Protein AF-A0A8J3KXT2-F1 (afdb_monomer)

Mean predicted aligned error: 6.36 Å

Sequence (66 aa):
MTLSLEESTINYLSKRAQVETGGNVSALLERVVHAAAVTESAKQHAAWFAARPDYADAAEAERYAA

Foldseek 3Di:
DDDDDDPVVVVVLQVVCCVPPVRPSVVVVCVVVVVVVVVVVVVVVVVVCVVPVCVVVVVVVVVVVD

Solvent-accessible surface area (backbone atoms only — not comparable to full-atom values): 3869 Å² total; per-residue (Å²): 138,88,85,90,73,57,67,70,56,51,54,51,47,45,59,50,8,44,76,76,47,75,50,38,45,67,63,42,49,52,52,53,53,51,55,50,50,52,53,50,51,51,51,50,52,52,52,54,44,69,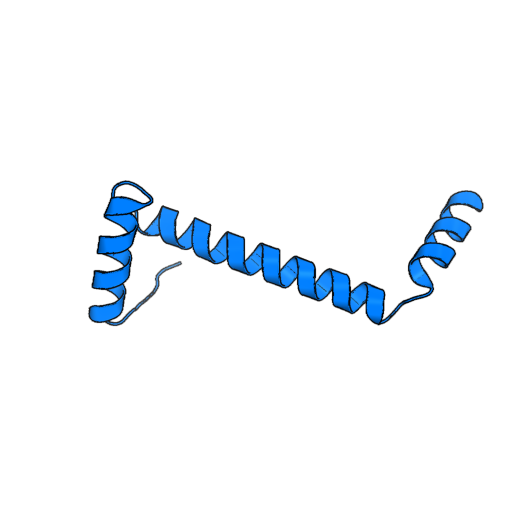75,37,78,60,47,66,62,50,54,51,53,53,62,77,74,108

Structure (mmCIF, N/CA/C/O backbone):
data_AF-A0A8J3KXT2-F1
#
_entry.id   AF-A0A8J3KXT2-F1
#
loop_
_atom_site.group_PDB
_atom_site.id
_atom_site.type_symbol
_atom_site.label_atom_id
_atom_site.label_alt_id
_atom_site.label_comp_id
_atom_site.label_asym_id
_atom_site.label_entity_id
_atom_site.label_seq_id
_atom_site.pdbx_PDB_ins_code
_atom_site.Cartn_x
_atom_site.Cartn_y
_atom_site.Cartn_z
_atom_site.occupancy
_atom_site.B_iso_or_equiv
_atom_site.auth_seq_id
_atom_site.auth_comp_id
_atom_site.auth_asym_id
_atom_site.auth_atom_id
_atom_site.pdbx_PDB_model_num
ATOM 1 N N . MET A 1 1 ? -18.596 0.686 0.797 1.00 75.94 1 MET A N 1
ATOM 2 C CA . MET A 1 1 ? -18.226 -0.743 0.895 1.00 75.94 1 MET A CA 1
ATOM 3 C C . MET A 1 1 ? -18.283 -1.138 2.360 1.00 75.94 1 MET A C 1
ATOM 5 O O . MET A 1 1 ? -17.896 -0.319 3.183 1.00 75.94 1 MET A O 1
ATOM 9 N N . THR A 1 2 ? -18.763 -2.337 2.683 1.00 83.50 2 THR A N 1
ATOM 10 C CA . THR A 1 2 ? -18.888 -2.812 4.072 1.00 83.50 2 THR A CA 1
ATOM 11 C C . THR A 1 2 ? -18.128 -4.127 4.207 1.00 83.50 2 THR A C 1
ATOM 13 O O . THR A 1 2 ? -18.238 -4.978 3.329 1.00 83.50 2 THR A O 1
ATOM 16 N N . LEU A 1 3 ? -17.334 -4.276 5.269 1.00 83.69 3 LEU A N 1
ATOM 17 C CA . LEU A 1 3 ? -16.518 -5.462 5.533 1.00 83.69 3 LEU A CA 1
ATOM 18 C C . LEU A 1 3 ? -17.047 -6.182 6.773 1.00 83.69 3 LEU A C 1
ATOM 20 O O . LEU A 1 3 ? -17.196 -5.566 7.827 1.00 83.69 3 LEU A O 1
ATOM 24 N N . SER A 1 4 ? -17.289 -7.483 6.652 1.00 92.88 4 SER A N 1
ATOM 25 C CA . SER A 1 4 ? -17.561 -8.361 7.791 1.00 92.88 4 SER A CA 1
ATOM 26 C C . SER A 1 4 ? -16.265 -9.062 8.179 1.00 92.88 4 SER A C 1
ATOM 28 O O . SER A 1 4 ? -15.670 -9.754 7.357 1.00 92.88 4 SER A O 1
ATOM 30 N N . LEU A 1 5 ? -15.811 -8.842 9.412 1.00 91.50 5 LEU A N 1
ATOM 31 C CA . LEU A 1 5 ? -14.541 -9.342 9.936 1.00 91.50 5 LEU A CA 1
ATOM 32 C C . LEU A 1 5 ? -14.771 -10.042 11.275 1.00 91.50 5 LEU A C 1
ATOM 34 O O . LEU A 1 5 ? -15.732 -9.743 11.982 1.00 91.50 5 LEU A O 1
ATOM 38 N N . GLU A 1 6 ? -13.859 -10.938 11.637 1.00 97.25 6 GLU A N 1
ATOM 39 C CA . GLU A 1 6 ? -13.837 -11.536 12.970 1.00 97.25 6 GLU A CA 1
ATOM 40 C C . GLU A 1 6 ? -13.604 -10.473 14.052 1.00 97.25 6 GLU A C 1
ATOM 42 O O . GLU A 1 6 ? -12.862 -9.504 13.857 1.00 97.25 6 GLU A O 1
ATOM 47 N N . GLU A 1 7 ? -14.194 -10.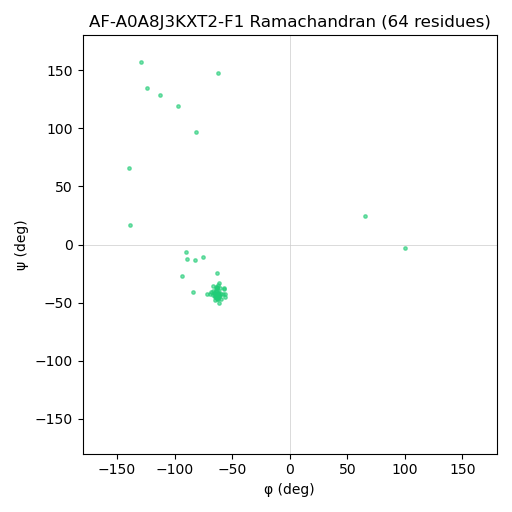679 15.230 1.00 96.50 7 GLU A N 1
ATOM 48 C CA . GLU A 1 7 ? -14.106 -9.749 16.360 1.00 96.50 7 GLU A CA 1
ATOM 49 C C . GLU A 1 7 ? -12.653 -9.471 16.784 1.00 96.50 7 GLU A C 1
ATOM 51 O O . GLU A 1 7 ? -12.284 -8.333 17.077 1.00 96.50 7 GLU A O 1
ATOM 56 N N . SER A 1 8 ? -11.795 -10.494 16.741 1.00 97.44 8 SER A N 1
ATOM 57 C CA . SER A 1 8 ? -10.352 -10.381 16.991 1.00 97.44 8 SER A CA 1
ATOM 58 C C . SER A 1 8 ? -9.687 -9.350 16.068 1.00 97.44 8 SER A C 1
ATOM 60 O O . SER A 1 8 ? -8.896 -8.515 16.517 1.00 97.44 8 SER A O 1
ATOM 62 N N . THR A 1 9 ? -10.064 -9.364 14.789 1.00 95.62 9 THR A N 1
ATOM 63 C CA . THR A 1 9 ? -9.543 -8.468 13.755 1.00 95.62 9 THR A CA 1
ATOM 64 C C . THR A 1 9 ? -10.070 -7.052 13.954 1.00 95.62 9 THR A C 1
ATOM 66 O O . THR A 1 9 ? -9.296 -6.096 13.890 1.00 95.62 9 THR A O 1
ATOM 69 N N . ILE A 1 10 ? -11.359 -6.903 14.271 1.00 94.56 10 ILE A N 1
ATOM 70 C CA . ILE A 1 10 ? -11.967 -5.602 14.589 1.00 94.56 10 ILE A CA 1
ATOM 71 C C . ILE A 1 10 ? -11.267 -4.972 15.798 1.00 94.56 10 ILE A C 1
ATOM 73 O O . ILE A 1 10 ? -10.871 -3.809 15.748 1.00 94.56 10 ILE A O 1
ATOM 77 N N . ASN A 1 11 ? -11.046 -5.746 16.861 1.00 96.38 11 ASN A N 1
ATOM 78 C CA . ASN A 1 11 ? -10.373 -5.277 18.071 1.00 96.38 11 ASN A CA 1
ATOM 79 C C . ASN A 1 11 ? -8.935 -4.831 17.797 1.00 96.38 11 ASN A C 1
ATOM 81 O O . ASN A 1 11 ? -8.494 -3.797 18.308 1.00 96.38 11 ASN A O 1
ATOM 85 N N . TYR A 1 12 ? -8.204 -5.586 16.977 1.00 96.00 12 TYR A N 1
ATOM 86 C CA . TYR A 1 12 ? -6.866 -5.203 16.542 1.00 96.00 12 TYR A CA 1
ATOM 87 C C . TYR A 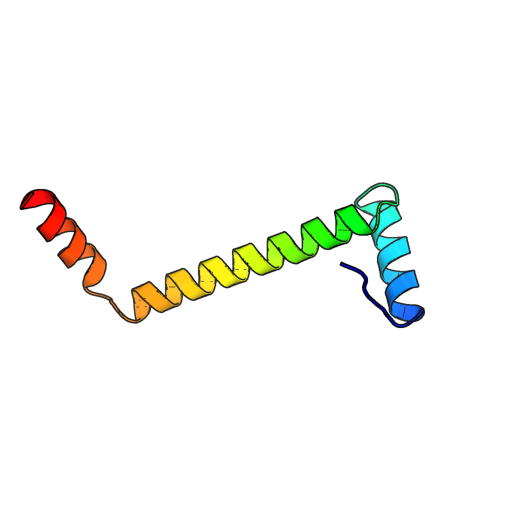1 12 ? -6.876 -3.888 15.745 1.00 96.00 12 TYR A C 1
ATOM 89 O O . TYR A 1 12 ? -6.130 -2.963 16.078 1.00 96.00 12 TYR A O 1
ATOM 97 N N . LEU A 1 13 ? -7.746 -3.774 14.735 1.00 95.38 13 LEU A N 1
ATOM 98 C CA . LEU A 1 13 ? -7.848 -2.584 13.887 1.00 95.38 13 LEU A CA 1
ATOM 99 C C . LEU A 1 13 ? -8.259 -1.343 14.684 1.00 95.38 13 LEU A C 1
ATOM 101 O O . LEU A 1 13 ? -7.658 -0.287 14.503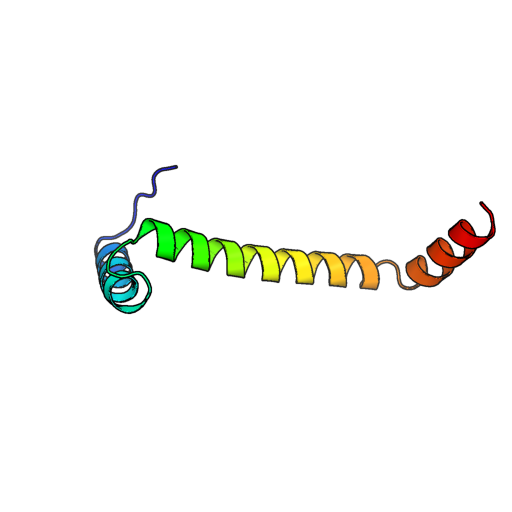 1.00 95.38 13 LEU A O 1
ATOM 105 N N . SER A 1 14 ? -9.212 -1.471 15.607 1.00 95.94 14 SER A N 1
ATOM 106 C CA . SER A 1 14 ? -9.653 -0.375 16.477 1.00 95.94 14 SER A CA 1
ATOM 107 C C . SER A 1 14 ? -8.531 0.127 17.389 1.00 95.94 14 SER A C 1
ATOM 109 O O . SER A 1 14 ? -8.292 1.332 17.465 1.00 95.94 14 SER A O 1
ATOM 111 N N . L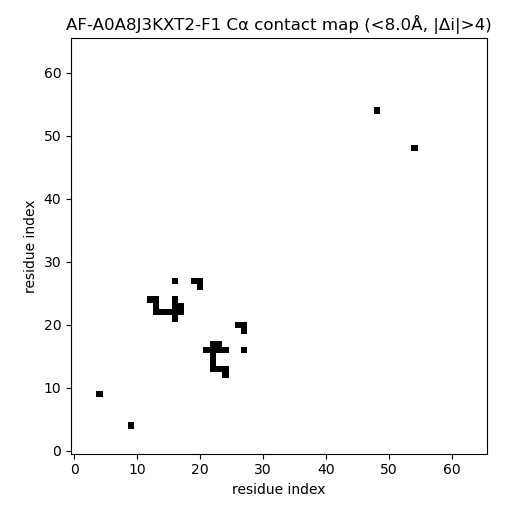YS A 1 15 ? -7.776 -0.780 18.030 1.00 97.50 15 LYS A N 1
ATOM 112 C CA . LYS A 1 15 ? -6.618 -0.400 18.864 1.00 97.50 15 LYS A CA 1
ATOM 113 C C . LYS A 1 15 ? -5.543 0.311 18.051 1.00 97.50 15 LYS A C 1
ATOM 115 O O . LYS A 1 15 ? -4.995 1.318 18.490 1.00 97.50 15 LYS A O 1
ATOM 120 N N . ARG A 1 16 ? -5.253 -0.201 16.856 1.00 97.06 16 ARG A N 1
ATOM 121 C CA . ARG A 1 16 ? -4.270 0.395 15.953 1.00 97.06 16 ARG A CA 1
ATOM 122 C C . ARG A 1 16 ? -4.718 1.774 15.454 1.00 97.06 16 ARG A C 1
ATOM 124 O O . ARG A 1 16 ? -3.920 2.708 15.450 1.00 97.06 16 ARG A O 1
ATOM 131 N N . ALA A 1 17 ? -5.997 1.927 15.108 1.00 97.38 17 ALA A N 1
ATOM 132 C CA . ALA A 1 17 ? -6.576 3.198 14.678 1.00 97.38 17 ALA A CA 1
ATOM 133 C C . ALA A 1 17 ? -6.508 4.259 15.782 1.00 97.38 17 ALA A C 1
ATOM 135 O O . ALA A 1 17 ? -6.259 5.426 15.491 1.00 97.38 17 ALA A O 1
ATOM 136 N N . GLN A 1 18 ? -6.652 3.867 17.052 1.00 97.81 18 GLN A N 1
ATOM 137 C CA . GLN A 1 18 ? -6.510 4.796 18.175 1.00 97.81 18 GLN A CA 1
ATOM 138 C C . GLN A 1 18 ? -5.147 5.503 18.182 1.00 97.81 18 GLN A C 1
ATOM 140 O O . GLN A 1 18 ? -5.076 6.693 18.478 1.00 97.81 18 GLN A O 1
ATOM 145 N N . VAL A 1 19 ? -4.082 4.778 17.832 1.00 96.69 19 VAL A N 1
ATOM 146 C CA . VAL A 1 19 ? -2.707 5.293 17.813 1.00 96.69 19 VAL A CA 1
ATOM 147 C C . VAL A 1 19 ? -2.394 6.026 16.506 1.00 96.69 19 VAL A C 1
ATOM 149 O O . VAL A 1 19 ? -1.746 7.067 16.527 1.00 96.69 19 VAL A O 1
ATOM 152 N N . GLU A 1 20 ? -2.840 5.496 15.365 1.00 95.94 20 GLU A N 1
ATOM 153 C CA . GLU A 1 20 ? -2.396 5.970 14.044 1.00 95.94 20 GLU A CA 1
ATOM 154 C C . GLU A 1 20 ? -3.307 7.032 13.417 1.00 95.94 20 GLU A C 1
ATOM 156 O O . GLU A 1 20 ? -2.845 7.827 12.599 1.00 95.94 20 GLU A O 1
ATOM 161 N N . THR A 1 21 ? -4.594 7.037 13.762 1.00 95.88 21 THR A N 1
ATOM 162 C CA . THR A 1 21 ? -5.619 7.879 13.120 1.00 95.88 21 THR A CA 1
ATOM 163 C C . THR A 1 21 ? -6.603 8.490 14.120 1.00 95.88 21 THR A C 1
ATOM 165 O O . THR A 1 21 ? -7.684 8.936 13.734 1.00 95.88 21 THR A O 1
ATOM 168 N N . GLY A 1 22 ? -6.265 8.500 15.415 1.00 95.75 22 GLY A N 1
ATOM 169 C CA . GLY A 1 22 ? -7.115 9.060 16.470 1.00 95.75 22 GLY A CA 1
ATOM 170 C C . GLY A 1 22 ? -8.437 8.312 16.679 1.00 95.75 22 GLY A C 1
ATOM 171 O O . GLY A 1 22 ? -9.406 8.905 17.142 1.00 95.75 22 GLY A O 1
ATOM 172 N N . GLY A 1 23 ? -8.496 7.030 16.309 1.00 94.50 23 GLY A N 1
ATOM 173 C CA . GLY A 1 23 ? -9.678 6.170 16.445 1.00 94.50 23 GLY A CA 1
ATOM 174 C C . GLY A 1 23 ? -10.491 6.001 15.157 1.00 94.50 23 GLY A C 1
ATOM 175 O O . GLY A 1 23 ? -11.440 5.219 15.132 1.00 94.50 23 GLY A O 1
ATOM 176 N N . ASN A 1 24 ? -10.122 6.671 14.060 1.00 96.31 24 ASN A N 1
ATOM 177 C CA . ASN A 1 24 ? -10.810 6.514 12.778 1.00 96.31 24 ASN A CA 1
ATOM 178 C C . ASN A 1 24 ? -10.320 5.260 12.026 1.00 96.31 24 ASN A C 1
ATOM 180 O O . ASN A 1 24 ? -9.299 5.285 11.331 1.00 96.31 24 ASN A O 1
ATOM 184 N N . VAL A 1 25 ? -11.064 4.157 12.156 1.00 94.38 25 VAL A N 1
ATOM 185 C CA . VAL A 1 25 ? -10.745 2.869 11.514 1.00 94.38 25 VAL A CA 1
ATOM 186 C C . VAL A 1 25 ? -10.798 2.952 9.986 1.00 94.38 25 VAL A C 1
ATOM 188 O O . VAL A 1 25 ? -9.936 2.379 9.323 1.00 94.38 25 VAL A O 1
ATOM 191 N N . SER A 1 26 ? -11.746 3.694 9.410 1.00 93.69 26 SER A N 1
ATOM 192 C CA . SER A 1 26 ? -11.842 3.850 7.952 1.00 93.69 26 SER A CA 1
ATOM 193 C C . SER A 1 26 ? -10.605 4.538 7.377 1.00 93.69 26 SER A C 1
ATOM 195 O O . SER A 1 26 ? -10.025 4.038 6.418 1.00 93.69 26 SER A O 1
ATOM 197 N N . ALA A 1 27 ? -10.130 5.610 8.018 1.00 95.44 27 ALA A N 1
ATOM 198 C CA . ALA A 1 27 ? -8.906 6.299 7.604 1.00 95.44 27 ALA A CA 1
ATOM 199 C C . ALA A 1 27 ? -7.662 5.395 7.707 1.00 95.44 27 ALA A C 1
ATOM 201 O O . ALA A 1 27 ? -6.775 5.444 6.853 1.00 95.44 27 ALA A O 1
ATOM 202 N N . LEU A 1 28 ? -7.597 4.533 8.732 1.00 95.94 28 LEU A N 1
ATOM 203 C CA . LEU A 1 28 ? -6.524 3.542 8.849 1.00 95.94 28 LEU A CA 1
ATOM 204 C C . LEU A 1 28 ? -6.569 2.554 7.675 1.00 95.94 28 LEU A C 1
ATOM 206 O O . LEU A 1 28 ? -5.534 2.276 7.066 1.00 95.94 28 LEU A O 1
ATOM 210 N N . LEU A 1 29 ? -7.756 2.030 7.360 1.00 94.25 29 LEU A N 1
ATOM 211 C CA . LEU A 1 29 ? -7.943 1.073 6.271 1.00 94.25 29 LEU A CA 1
ATOM 212 C C . LEU A 1 29 ? -7.611 1.688 4.912 1.00 94.25 29 LEU A C 1
ATOM 214 O O . LEU A 1 29 ? -6.882 1.067 4.143 1.00 94.25 29 LEU A O 1
ATOM 218 N N . GLU A 1 30 ? -8.059 2.913 4.639 1.00 94.06 30 GLU A N 1
ATOM 219 C CA . GLU A 1 30 ? -7.705 3.643 3.417 1.00 94.06 30 GLU A CA 1
ATOM 220 C C . GLU A 1 30 ? -6.189 3.773 3.267 1.00 94.06 30 GLU A C 1
ATOM 222 O O . GLU A 1 30 ? -5.643 3.472 2.206 1.00 94.06 30 GLU A O 1
ATOM 227 N N . ARG A 1 31 ? -5.483 4.127 4.347 1.00 93.88 31 ARG A N 1
ATOM 228 C CA . ARG A 1 31 ? -4.021 4.242 4.330 1.00 93.88 31 ARG A CA 1
ATOM 229 C C . ARG A 1 31 ? -3.333 2.911 4.027 1.00 93.88 31 ARG A C 1
ATOM 231 O O . ARG A 1 31 ? -2.397 2.873 3.228 1.00 93.88 31 ARG A O 1
ATOM 238 N N . VAL A 1 32 ? -3.783 1.827 4.660 1.00 93.38 32 VAL A N 1
ATOM 239 C CA . VAL A 1 32 ? -3.222 0.480 4.457 1.00 93.38 32 VAL A CA 1
ATOM 240 C C . VAL A 1 32 ? -3.471 -0.005 3.030 1.00 93.38 32 VAL A C 1
ATOM 242 O O . VAL A 1 32 ? -2.540 -0.465 2.369 1.00 93.38 32 VAL A O 1
ATOM 245 N N . VAL A 1 33 ? -4.703 0.130 2.538 1.00 93.56 33 VAL A N 1
ATOM 246 C CA . VAL A 1 33 ? -5.079 -0.291 1.182 1.00 93.56 33 VAL A CA 1
ATOM 247 C C . VAL A 1 33 ? -4.335 0.534 0.136 1.00 93.56 33 VAL A C 1
ATOM 249 O O . VAL A 1 33 ? -3.803 -0.036 -0.814 1.00 93.56 33 VAL A O 1
ATOM 252 N N . HIS A 1 34 ? -4.222 1.850 0.325 1.00 95.56 34 HIS A N 1
ATOM 253 C CA . HIS A 1 34 ? -3.480 2.714 -0.590 1.00 95.56 34 HIS A CA 1
ATOM 254 C C . HIS A 1 34 ? -1.995 2.329 -0.666 1.00 95.56 34 HIS A C 1
ATOM 256 O O . HIS A 1 34 ? -1.451 2.191 -1.760 1.00 95.56 34 HIS A O 1
ATOM 262 N N . ALA A 1 35 ? -1.343 2.075 0.473 1.00 94.50 35 ALA A N 1
ATOM 263 C CA . ALA A 1 35 ? 0.054 1.635 0.489 1.00 94.50 35 ALA A CA 1
ATOM 264 C C . ALA A 1 35 ? 0.256 0.291 -0.241 1.00 94.50 35 ALA A C 1
ATOM 266 O O . ALA A 1 35 ? 1.222 0.126 -0.995 1.00 94.50 35 ALA A O 1
ATOM 267 N N . ALA A 1 36 ? -0.671 -0.655 -0.058 1.00 95.19 36 ALA A N 1
ATOM 268 C CA . ALA A 1 36 ? -0.654 -1.927 -0.775 1.00 95.19 36 ALA A CA 1
ATOM 269 C C . ALA A 1 36 ? -0.853 -1.734 -2.288 1.00 95.19 36 ALA A C 1
ATOM 271 O O . ALA A 1 36 ? -0.102 -2.306 -3.077 1.00 95.19 36 ALA A O 1
ATOM 272 N N . ALA A 1 37 ? -1.800 -0.883 -2.692 1.00 95.38 37 ALA A N 1
ATOM 273 C CA . ALA A 1 37 ? -2.082 -0.587 -4.094 1.00 95.38 37 ALA A CA 1
ATOM 274 C C . ALA A 1 37 ? -0.892 0.080 -4.803 1.00 95.38 37 ALA A C 1
ATOM 276 O O . ALA A 1 37 ? -0.547 -0.318 -5.912 1.00 95.38 37 ALA A O 1
ATOM 277 N N . VAL A 1 38 ? -0.218 1.039 -4.159 1.00 95.94 38 VAL A N 1
ATOM 278 C CA . VAL A 1 38 ? 0.992 1.678 -4.712 1.00 95.94 38 VAL A CA 1
ATOM 279 C C . VAL A 1 38 ? 2.113 0.656 -4.892 1.00 95.94 38 VAL A C 1
ATOM 281 O O . VAL A 1 38 ? 2.760 0.621 -5.937 1.00 95.94 38 VAL A O 1
ATOM 284 N N . THR A 1 39 ? 2.319 -0.207 -3.896 1.00 96.31 39 THR A N 1
ATOM 285 C CA . THR A 1 39 ? 3.336 -1.266 -3.966 1.00 96.31 39 THR A CA 1
ATOM 286 C C . THR A 1 39 ? 3.046 -2.235 -5.111 1.00 96.31 39 THR A C 1
ATOM 288 O O . THR A 1 39 ? 3.951 -2.594 -5.863 1.00 96.31 39 THR A O 1
ATOM 291 N N . GLU A 1 40 ? 1.789 -2.648 -5.262 1.00 96.56 40 GLU A N 1
ATOM 292 C CA . GLU A 1 40 ? 1.367 -3.544 -6.336 1.00 96.56 40 GLU A CA 1
ATOM 293 C C . GLU A 1 40 ? 1.494 -2.879 -7.712 1.00 96.56 40 GLU A C 1
ATOM 295 O O . GLU A 1 40 ? 2.061 -3.464 -8.632 1.00 96.56 40 GLU A O 1
ATOM 300 N N . SER A 1 41 ? 1.082 -1.616 -7.834 1.00 95.31 41 SER A N 1
ATOM 301 C CA . SER A 1 41 ? 1.254 -0.830 -9.057 1.00 95.31 41 SER A CA 1
A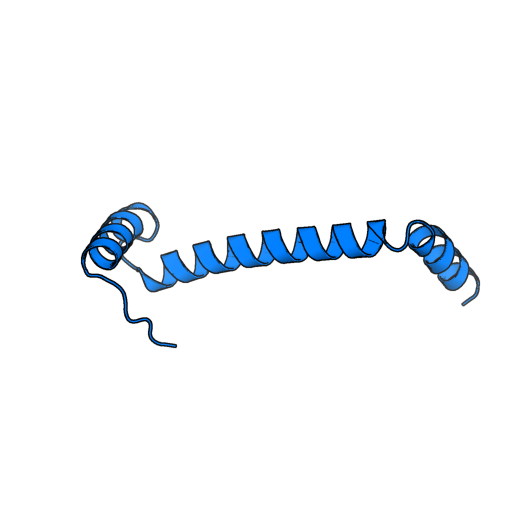TOM 302 C C . SER A 1 41 ? 2.725 -0.726 -9.463 1.00 95.31 41 SER A C 1
ATOM 304 O O . SER A 1 41 ? 3.046 -0.877 -10.641 1.00 95.31 41 SER A O 1
ATOM 306 N N . ALA A 1 42 ? 3.631 -0.493 -8.509 1.00 95.25 42 ALA A N 1
ATOM 307 C CA . ALA A 1 42 ? 5.063 -0.415 -8.784 1.00 95.25 42 ALA A CA 1
ATOM 308 C C . ALA A 1 42 ? 5.625 -1.760 -9.273 1.00 95.25 42 ALA A C 1
ATOM 310 O O . ALA A 1 42 ? 6.398 -1.790 -10.231 1.00 95.25 42 ALA A O 1
ATOM 311 N N . LYS A 1 43 ? 5.201 -2.878 -8.667 1.00 96.75 43 LYS A N 1
ATOM 312 C CA . LYS A 1 43 ? 5.592 -4.227 -9.108 1.00 96.75 43 LYS A CA 1
ATOM 313 C C . LYS A 1 43 ? 5.116 -4.525 -10.522 1.00 96.75 43 LYS A C 1
ATOM 315 O O . LYS A 1 43 ? 5.897 -5.028 -11.324 1.00 96.75 43 LYS A O 1
ATOM 320 N N . GLN A 1 44 ? 3.864 -4.203 -10.835 1.00 95.88 44 GLN A N 1
ATOM 321 C CA . GLN A 1 44 ? 3.308 -4.421 -12.169 1.00 95.88 44 GLN A CA 1
ATOM 322 C C . GLN A 1 44 ? 4.020 -3.567 -13.215 1.00 95.88 44 GLN A C 1
ATOM 324 O O . GLN A 1 44 ? 4.351 -4.069 -14.286 1.00 95.88 44 GLN A O 1
ATOM 329 N N . HIS A 1 45 ? 4.332 -2.312 -12.886 1.00 92.81 45 HIS A N 1
ATOM 330 C CA . HIS A 1 45 ? 5.088 -1.441 -13.779 1.00 92.81 45 HIS A CA 1
ATOM 331 C C . HIS A 1 45 ? 6.506 -1.977 -14.028 1.00 92.81 45 HIS A C 1
ATOM 333 O O . HIS A 1 45 ? 6.940 -2.077 -15.175 1.00 92.81 45 HIS A O 1
ATOM 339 N N . ALA A 1 46 ? 7.204 -2.409 -12.974 1.00 93.06 46 ALA A N 1
ATOM 340 C CA . ALA A 1 46 ? 8.522 -3.025 -13.098 1.00 93.06 46 ALA A CA 1
ATOM 341 C C . ALA A 1 46 ? 8.478 -4.324 -13.923 1.00 93.06 46 ALA A C 1
ATOM 343 O O . ALA A 1 46 ? 9.313 -4.522 -14.803 1.00 93.06 46 ALA A O 1
ATOM 344 N N . ALA A 1 47 ? 7.483 -5.186 -13.688 1.00 94.88 47 ALA A N 1
ATOM 345 C CA . ALA A 1 47 ? 7.287 -6.414 -14.457 1.00 94.88 47 ALA A CA 1
ATOM 346 C C . ALA A 1 47 ? 6.992 -6.125 -15.936 1.00 94.88 47 ALA A C 1
ATOM 348 O O . ALA A 1 47 ? 7.478 -6.829 -16.820 1.00 94.88 47 ALA A O 1
ATOM 349 N N . TRP A 1 48 ? 6.227 -5.069 -16.211 1.00 94.25 48 TRP A N 1
ATOM 350 C CA . TRP A 1 48 ? 5.910 -4.647 -17.568 1.00 94.25 48 TRP A CA 1
ATOM 351 C C . TRP A 1 48 ? 7.158 -4.206 -18.345 1.00 94.25 48 TRP A C 1
ATOM 353 O O . TRP A 1 48 ? 7.315 -4.632 -19.492 1.00 94.25 48 TRP A O 1
ATOM 363 N N . PHE A 1 49 ? 8.055 -3.433 -17.715 1.00 91.94 49 PHE A N 1
ATOM 364 C CA . PHE A 1 49 ? 9.346 -3.047 -18.301 1.00 91.94 49 PHE A CA 1
ATOM 365 C C . PHE A 1 49 ? 10.298 -4.233 -18.437 1.00 91.94 49 PHE A C 1
ATOM 367 O O . PHE A 1 49 ? 10.949 -4.380 -19.463 1.00 91.94 49 PHE A O 1
ATOM 374 N N . ALA A 1 50 ? 10.359 -5.119 -17.440 1.00 92.31 50 ALA A N 1
ATOM 375 C CA . ALA A 1 50 ? 11.198 -6.314 -17.515 1.00 92.31 50 ALA A CA 1
ATOM 376 C C . ALA A 1 50 ? 10.792 -7.235 -18.681 1.00 92.31 50 ALA A C 1
ATOM 378 O O . ALA A 1 50 ? 11.645 -7.860 -19.304 1.00 92.31 50 ALA A O 1
ATOM 379 N N . ALA A 1 51 ? 9.496 -7.289 -19.005 1.00 94.69 51 ALA A N 1
ATOM 380 C CA . ALA A 1 51 ? 8.981 -8.014 -20.164 1.00 94.69 51 ALA A CA 1
ATOM 381 C C . ALA A 1 51 ? 9.235 -7.302 -21.509 1.00 94.69 51 ALA A C 1
ATOM 383 O O . ALA A 1 51 ? 8.980 -7.895 -22.556 1.00 94.69 51 ALA A O 1
ATOM 384 N N . ARG A 1 52 ? 9.684 -6.039 -21.492 1.00 92.81 52 ARG A N 1
ATOM 385 C CA . ARG A 1 52 ? 9.928 -5.190 -22.671 1.00 92.81 52 ARG A CA 1
ATOM 386 C C . ARG A 1 52 ? 11.221 -4.383 -22.491 1.00 92.81 52 ARG A C 1
ATOM 388 O O . ARG A 1 52 ? 11.168 -3.161 -22.339 1.00 92.81 52 ARG A O 1
ATOM 395 N N . PRO A 1 53 ? 12.379 -5.059 -22.448 1.00 88.69 53 PRO A N 1
ATOM 396 C CA . PRO A 1 53 ? 13.652 -4.419 -22.127 1.00 88.69 53 PRO A CA 1
ATOM 397 C C . PRO A 1 53 ? 14.068 -3.346 -23.146 1.00 88.69 53 PRO A C 1
ATOM 399 O O . PRO A 1 53 ? 14.795 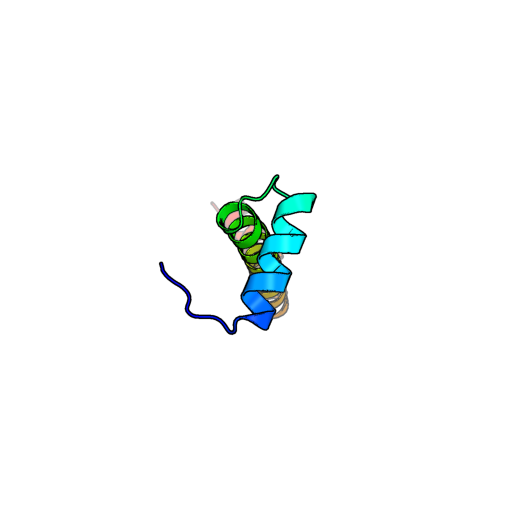-2.427 -22.790 1.00 88.69 53 PRO A O 1
ATOM 402 N N . ASP A 1 54 ? 13.582 -3.441 -24.381 1.00 90.62 54 ASP A N 1
ATOM 403 C CA . ASP A 1 54 ? 13.824 -2.519 -25.493 1.00 90.62 54 ASP A CA 1
ATOM 404 C C . ASP A 1 54 ? 12.801 -1.377 -25.586 1.00 90.62 54 ASP A C 1
ATOM 406 O O . ASP A 1 54 ? 12.970 -0.462 -26.389 1.00 90.62 54 ASP A O 1
ATOM 41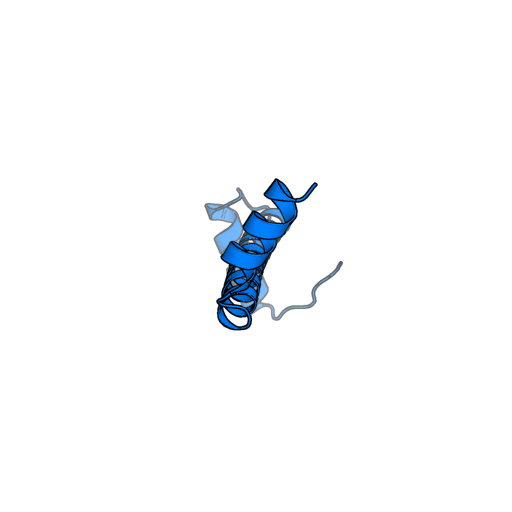0 N N . TYR A 1 55 ? 11.743 -1.387 -24.766 1.00 86.81 55 TYR A N 1
ATOM 411 C CA . TYR A 1 55 ? 10.680 -0.385 -24.863 1.00 86.81 55 TYR A CA 1
ATOM 412 C C . TYR A 1 55 ? 11.184 1.041 -24.644 1.00 86.81 55 TYR A C 1
ATOM 414 O O . TYR A 1 55 ? 10.695 1.953 -25.298 1.00 86.81 55 TYR A O 1
ATOM 422 N N . ALA A 1 56 ? 12.133 1.252 -23.727 1.00 82.44 56 ALA A N 1
ATOM 423 C CA . ALA A 1 56 ? 12.653 2.591 -23.454 1.00 82.44 56 ALA A CA 1
ATOM 424 C C . ALA A 1 56 ? 13.341 3.183 -24.694 1.00 82.44 56 ALA A C 1
ATOM 426 O O . ALA A 1 56 ? 13.021 4.301 -25.095 1.00 82.44 56 ALA A O 1
ATOM 427 N N . ASP A 1 57 ? 14.199 2.393 -25.339 1.00 85.69 57 ASP A N 1
ATOM 428 C CA . ASP A 1 57 ? 14.900 2.792 -26.558 1.00 85.69 57 ASP A CA 1
ATOM 429 C C . ASP A 1 57 ? 13.919 2.965 -27.731 1.00 85.69 57 ASP A C 1
ATOM 431 O O . ASP A 1 57 ? 14.018 3.928 -28.492 1.00 85.69 57 ASP A O 1
ATOM 435 N N . ALA A 1 58 ? 12.925 2.076 -27.851 1.00 83.75 58 ALA A N 1
ATOM 436 C CA . ALA A 1 58 ? 11.889 2.158 -28.881 1.00 83.75 58 ALA A CA 1
ATOM 437 C C . ALA A 1 58 ? 10.995 3.401 -28.717 1.00 83.75 58 ALA A C 1
ATOM 439 O O . ALA A 1 58 ? 10.758 4.123 -29.684 1.00 83.75 58 ALA A O 1
ATOM 440 N N . ALA A 1 59 ? 10.546 3.696 -27.496 1.00 80.88 59 ALA A N 1
ATOM 441 C CA . ALA A 1 59 ? 9.731 4.871 -27.195 1.00 80.88 59 ALA A CA 1
ATOM 442 C C . ALA A 1 59 ? 10.515 6.179 -27.392 1.00 80.88 59 ALA A C 1
ATOM 444 O O . ALA A 1 59 ? 9.954 7.185 -27.834 1.00 80.88 59 ALA A O 1
ATOM 445 N N . GLU A 1 60 ? 11.816 6.184 -27.087 1.00 80.31 60 GLU A N 1
ATOM 446 C CA . GLU A 1 60 ? 12.676 7.337 -27.347 1.00 80.31 60 GLU A CA 1
ATOM 447 C C . GLU A 1 60 ? 12.892 7.554 -28.850 1.00 80.31 60 GLU A C 1
ATOM 449 O O . GLU A 1 60 ? 12.768 8.687 -29.324 1.00 80.31 60 GLU A O 1
ATOM 454 N N . ALA A 1 61 ? 13.116 6.484 -29.618 1.00 8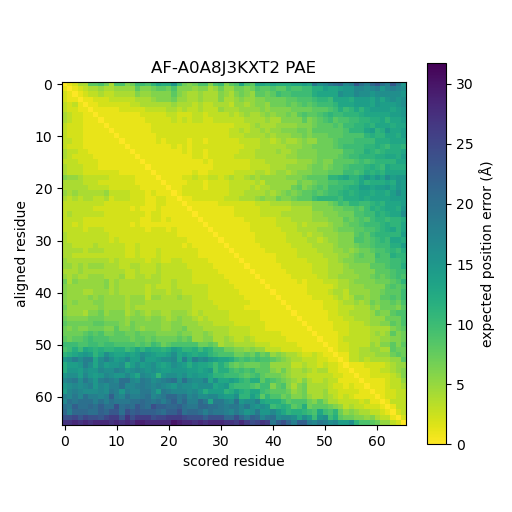2.25 61 ALA A N 1
ATOM 455 C CA . ALA A 1 61 ? 13.198 6.551 -31.075 1.00 82.25 61 ALA A CA 1
ATOM 456 C C . ALA A 1 61 ? 11.896 7.079 -31.712 1.00 82.25 61 ALA A C 1
ATOM 458 O O . ALA A 1 61 ? 11.957 7.942 -32.589 1.00 82.25 61 ALA A O 1
ATOM 459 N N . GLU A 1 62 ? 10.726 6.632 -31.242 1.00 79.56 62 GLU A N 1
ATOM 460 C CA . GLU A 1 62 ? 9.423 7.148 -31.692 1.00 79.56 62 GLU A CA 1
ATOM 461 C C . GLU A 1 62 ? 9.240 8.636 -31.363 1.00 79.56 62 GLU A C 1
ATOM 463 O O . GLU A 1 62 ? 8.735 9.391 -32.194 1.00 79.56 62 GLU A O 1
ATOM 468 N N . ARG A 1 63 ? 9.703 9.094 -30.191 1.00 76.56 63 ARG A N 1
ATOM 469 C CA . ARG A 1 63 ? 9.613 10.508 -29.792 1.00 76.56 63 ARG A CA 1
ATOM 470 C C . ARG A 1 63 ? 10.420 11.436 -30.702 1.00 76.56 63 ARG A C 1
ATOM 472 O O . ARG A 1 63 ? 9.987 12.557 -30.934 1.00 76.56 63 ARG A O 1
ATOM 479 N N . TYR A 1 64 ? 11.590 11.009 -31.178 1.00 67.31 64 TYR A N 1
ATOM 480 C CA . TYR A 1 64 ? 12.427 11.806 -32.088 1.00 67.31 64 TYR A CA 1
ATOM 481 C C . TYR A 1 64 ? 11.997 11.711 -33.561 1.00 67.31 64 TYR A C 1
ATOM 483 O O . TYR A 1 64 ? 12.464 12.503 -34.379 1.00 67.31 64 TYR A O 1
ATOM 491 N N . ALA A 1 65 ? 11.137 10.748 -33.902 1.00 66.50 65 ALA A N 1
ATOM 492 C CA . ALA A 1 65 ? 10.578 10.579 -35.241 1.00 66.50 65 ALA A CA 1
ATOM 493 C C . ALA A 1 65 ? 9.269 11.367 -35.473 1.00 66.50 65 ALA A C 1
ATOM 495 O O . ALA A 1 65 ? 8.842 11.479 -36.624 1.00 66.50 65 ALA A O 1
ATOM 496 N N . ALA A 1 66 ? 8.645 11.888 -34.408 1.00 59.12 66 ALA A N 1
ATOM 497 C CA . ALA A 1 66 ? 7.435 12.719 -34.424 1.00 59.12 66 ALA A CA 1
ATOM 498 C C . ALA A 1 66 ? 7.760 14.222 -34.435 1.00 59.12 66 ALA A C 1
ATOM 500 O O . ALA A 1 66 ? 7.002 14.971 -35.095 1.00 59.12 66 ALA A O 1
#

Secondary structure (DSSP, 8-state):
------HHHHHHHHHHHHHHSTT-HHHHHHHHHHHHHHHHHHHHHHHHHHT-TTHHHHHHHHHHH-

Radius of gyration: 20.41 Å; Cα contacts (8 Å, |Δi|>4): 18; chains: 1; bounding box: 34×24×54 Å

Nearest PDB structures (foldseek):
  6cik-assembly1_A  TM=6.463E-01  e=6.235E+00  Mus musculus
  6cim-assembly1_A  TM=6.453E-01  e=6.235E+00  Mus musculus
  6oep-assembly1_C  TM=7.874E-01  e=8.932E+00  Mus musculus

Organism: NCBI:txid53366

pLDDT: mean 91.15, std 8.05, range [59.12, 97.81]